Protein AF-A0A3R7EBK2-F1 (afdb_monomer)

Sequence (98 aa):
MADETHELDRRKETLERLEQLARERWGDEWAIRATHFADGTTQAYVFRSHGIVDDDRNRKTLEQERLYTDGGVVHYRRVHVQQENVVAVLEESESIDN

Secondary structure (DSSP, 8-state):
--SHHHHHHHHHHHHHHHHHHHHHHHTT--EEEEEE-TTS-EEEEEEEEEEEEEEETTEEEEEEEEEEEETTEEEEEEEEEETTEEEEEEEEEEE---

Solvent-accessible surface area (backbone atoms only — not comparable to full-atom values): 5721 Å² total; per-residue (Å²): 144,73,62,70,67,55,54,55,48,52,50,50,54,50,52,54,49,51,50,50,52,45,34,75,76,50,51,88,66,64,46,78,48,73,49,77,45,94,88,68,53,69,51,47,37,36,40,29,73,82,42,79,77,40,76,51,99,88,49,56,28,30,34,34,39,35,39,34,60,56,100,89,39,40,37,40,37,31,30,31,30,37,92,93,40,79,77,45,77,80,43,75,43,78,49,78,86,126

Nearest PDB structures (foldseek):
  2vh4-assembly2_B  TM=3.592E-01  e=1.176E+00  Caldanaerobacter subterraneus subsp. tengcongensis MB4
  5g23-assembly1_A  TM=3.749E-01  e=8.857E+00  Thermus thermophilus HB8

Radius of gyration: 15.39 Å; Cα contacts (8 Å, |Δi|>4): 169; chains: 1; bounding box: 42×25×44 Å

pLDDT: mean 78.86, std 11.21, range [38.22, 91.31]

Organism: NCBI:txid148449

Mean predicted aligned error: 8.24 Å

Structure (mmCIF, N/CA/C/O backbone):
data_AF-A0A3R7EBK2-F1
#
_entry.id   AF-A0A3R7EBK2-F1
#
loop_
_atom_site.group_PDB
_atom_site.id
_atom_site.type_symbol
_atom_site.label_atom_id
_atom_site.label_alt_id
_atom_site.label_comp_id
_atom_site.label_asym_id
_atom_site.label_entity_id
_atom_site.label_seq_id
_atom_site.pdbx_PDB_ins_code
_atom_site.Cartn_x
_atom_site.Cartn_y
_atom_site.Cartn_z
_atom_site.occupancy
_atom_site.B_iso_or_equiv
_atom_site.auth_seq_id
_atom_site.auth_comp_id
_atom_site.auth_asym_id
_atom_site.auth_atom_id
_atom_site.pdbx_PDB_model_num
ATOM 1 N N . MET A 1 1 ? -9.810 11.377 27.377 1.00 46.19 1 MET A N 1
ATOM 2 C CA . MET A 1 1 ? -9.603 9.924 27.182 1.00 46.19 1 MET A CA 1
ATOM 3 C C . MET A 1 1 ? -10.607 9.353 26.169 1.00 46.19 1 MET A C 1
ATOM 5 O O . MET A 1 1 ? -11.205 8.324 26.435 1.00 46.19 1 MET A O 1
ATOM 9 N N . ALA A 1 2 ? -10.832 10.025 25.030 1.00 50.41 2 ALA A N 1
ATOM 10 C CA . ALA A 1 2 ? -11.802 9.605 24.001 1.00 50.41 2 ALA A CA 1
ATOM 11 C C . ALA A 1 2 ? -11.205 9.587 22.576 1.00 50.41 2 ALA A C 1
ATOM 13 O O . ALA A 1 2 ? -11.919 9.304 21.616 1.00 50.41 2 ALA A O 1
ATOM 14 N N . ASP A 1 3 ? -9.911 9.893 22.452 1.00 54.47 3 ASP A N 1
ATOM 15 C CA . ASP A 1 3 ? -9.228 10.108 21.170 1.00 54.47 3 ASP A CA 1
ATOM 16 C C . ASP A 1 3 ? -8.549 8.819 20.671 1.00 54.47 3 ASP A C 1
ATOM 18 O O . ASP A 1 3 ? -8.730 8.413 19.527 1.00 54.47 3 ASP A O 1
ATOM 22 N N . GLU A 1 4 ? -7.911 8.071 21.580 1.00 56.09 4 GLU A N 1
ATOM 23 C CA . GLU A 1 4 ? -7.193 6.828 21.251 1.00 56.09 4 GLU A CA 1
ATOM 24 C C . GLU A 1 4 ? -8.109 5.719 20.705 1.00 56.09 4 GLU A C 1
ATOM 26 O O . GLU A 1 4 ? -7.714 4.958 19.823 1.00 56.09 4 GLU A O 1
ATOM 31 N N . THR A 1 5 ? -9.354 5.624 21.183 1.00 60.97 5 THR A N 1
ATOM 32 C CA . THR A 1 5 ? -10.282 4.564 20.753 1.00 60.97 5 THR A CA 1
ATOM 33 C C . THR A 1 5 ? -10.771 4.765 19.317 1.00 60.97 5 THR A C 1
ATOM 35 O O . THR A 1 5 ? -10.926 3.788 18.590 1.00 60.97 5 THR A O 1
ATOM 38 N N . HIS A 1 6 ? -10.976 6.014 18.883 1.00 62.00 6 HIS A N 1
ATOM 39 C CA . HIS A 1 6 ? -11.422 6.324 17.519 1.00 62.00 6 HIS A CA 1
ATOM 40 C C . HIS A 1 6 ? -10.301 6.145 16.490 1.00 62.00 6 HIS A C 1
ATOM 42 O O . HIS A 1 6 ? -10.552 5.723 15.362 1.00 62.00 6 HIS A O 1
ATOM 48 N N . GLU A 1 7 ? -9.056 6.433 16.869 1.00 63.12 7 GLU A N 1
ATOM 49 C CA . GLU A 1 7 ? -7.910 6.192 15.996 1.00 63.12 7 GLU A CA 1
ATOM 50 C C . GLU A 1 7 ? -7.648 4.705 15.767 1.00 63.12 7 GLU A C 1
ATOM 52 O O . GLU A 1 7 ? -7.349 4.298 14.645 1.00 63.12 7 GLU A O 1
ATOM 57 N N . LEU A 1 8 ? -7.756 3.884 16.813 1.00 65.00 8 LEU A N 1
ATOM 58 C CA . LEU A 1 8 ? -7.569 2.436 16.706 1.00 65.00 8 LEU A CA 1
ATOM 59 C C . LEU A 1 8 ? -8.625 1.783 15.805 1.00 65.00 8 LEU A C 1
ATOM 61 O O . LEU A 1 8 ? -8.295 0.871 15.046 1.00 65.00 8 LEU A O 1
ATOM 65 N N . ASP A 1 9 ? -9.862 2.270 15.868 1.00 69.25 9 ASP A N 1
ATOM 66 C CA . ASP A 1 9 ? -10.969 1.804 15.035 1.00 69.25 9 ASP A CA 1
ATOM 67 C C . ASP A 1 9 ? -10.747 2.154 13.555 1.00 69.25 9 ASP A C 1
ATOM 69 O O . ASP A 1 9 ? -10.707 1.262 12.706 1.00 69.25 9 ASP A O 1
ATOM 73 N N . ARG A 1 10 ? -10.407 3.419 13.254 1.00 69.25 10 ARG A N 1
ATOM 74 C CA . ARG A 1 10 ? -10.044 3.832 11.886 1.00 69.25 10 ARG A CA 1
ATOM 75 C C . ARG A 1 10 ? -8.855 3.060 11.326 1.00 69.25 10 ARG A C 1
ATOM 77 O O . ARG A 1 10 ? -8.809 2.798 10.127 1.00 69.25 10 ARG A O 1
ATOM 84 N N . ARG A 1 11 ? -7.872 2.710 12.162 1.00 70.50 11 ARG A N 1
ATOM 85 C CA . ARG A 1 11 ? -6.707 1.919 11.729 1.00 70.50 11 ARG A CA 1
ATOM 86 C C . ARG A 1 11 ? -7.103 0.517 11.307 1.00 70.50 11 ARG A C 1
ATOM 88 O O . ARG A 1 11 ? -6.591 0.048 10.296 1.00 70.50 11 ARG A O 1
ATOM 95 N N . LYS A 1 12 ? -7.978 -0.141 12.070 1.00 73.88 12 LYS A N 1
ATOM 96 C CA . LYS A 1 12 ? -8.487 -1.466 11.707 1.00 73.88 12 LYS A CA 1
ATOM 97 C C . LYS A 1 12 ? -9.276 -1.402 10.412 1.00 73.88 12 LYS A C 1
ATOM 99 O O . LYS A 1 12 ? -8.921 -2.117 9.486 1.00 73.88 12 LYS A O 1
ATOM 104 N N . GLU A 1 13 ? -10.202 -0.453 10.301 1.00 78.56 13 GLU A N 1
ATOM 105 C CA . GLU A 1 13 ? -10.975 -0.237 9.075 1.00 78.56 13 GLU A CA 1
ATOM 106 C C . GLU A 1 13 ? -10.061 0.015 7.864 1.00 78.56 13 GLU A C 1
ATOM 108 O O . GLU A 1 13 ? -10.236 -0.574 6.802 1.00 78.56 13 GLU A O 1
ATOM 113 N N . THR A 1 14 ? -9.014 0.824 8.042 1.00 77.81 14 THR A N 1
ATOM 114 C CA . THR A 1 14 ? -8.009 1.103 7.008 1.00 77.81 14 THR A CA 1
ATOM 115 C C . THR A 1 14 ? -7.252 -0.154 6.575 1.00 77.81 14 THR A C 1
ATOM 117 O O . THR A 1 14 ? -7.078 -0.396 5.381 1.00 77.81 14 THR A O 1
ATOM 120 N N . LEU A 1 15 ? -6.780 -0.950 7.536 1.00 80.94 15 LEU A N 1
ATOM 121 C CA . LEU A 1 15 ? -6.063 -2.199 7.278 1.00 80.94 15 LEU A CA 1
ATOM 122 C C . LEU A 1 15 ? -6.958 -3.224 6.580 1.00 80.94 15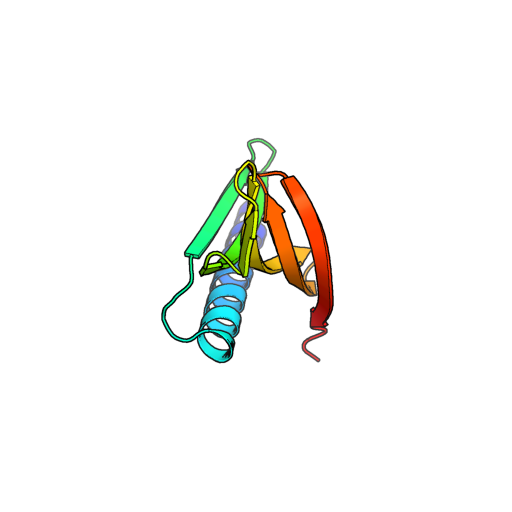 LEU A C 1
ATOM 124 O O . LEU A 1 15 ? -6.537 -3.801 5.582 1.00 80.94 15 LEU A O 1
ATOM 128 N N . GLU A 1 16 ? -8.182 -3.406 7.071 1.00 83.94 16 GLU A N 1
ATOM 129 C CA . GLU A 1 16 ? -9.176 -4.308 6.489 1.00 83.94 16 GLU A CA 1
ATOM 130 C C . GLU A 1 16 ? -9.522 -3.888 5.057 1.00 83.94 16 GLU A C 1
ATOM 132 O O . GLU A 1 16 ? -9.545 -4.726 4.158 1.00 83.94 16 GLU A O 1
ATOM 137 N N . ARG A 1 17 ? -9.682 -2.584 4.801 1.00 82.44 17 ARG A N 1
ATOM 138 C CA . ARG A 1 17 ? -9.947 -2.063 3.454 1.00 82.44 17 ARG A CA 1
ATOM 139 C C . ARG A 1 17 ? -8.768 -2.274 2.507 1.00 82.44 17 ARG A C 1
ATOM 141 O O . ARG A 1 17 ? -8.966 -2.684 1.366 1.00 82.44 17 ARG A O 1
ATOM 148 N N . LEU A 1 18 ? -7.538 -2.021 2.962 1.00 84.00 18 LEU A N 1
ATOM 149 C CA . LEU A 1 18 ? -6.332 -2.287 2.169 1.00 84.00 18 LEU A CA 1
ATOM 150 C C . LEU A 1 18 ? -6.170 -3.781 1.874 1.00 84.00 18 LEU A C 1
ATOM 152 O O . LEU A 1 18 ? -5.795 -4.128 0.759 1.00 84.00 18 LEU A O 1
ATOM 156 N N . GLU A 1 19 ? -6.466 -4.650 2.841 1.00 85.56 19 GLU A N 1
ATOM 157 C CA . GLU A 1 19 ? -6.456 -6.103 2.668 1.00 85.56 19 GLU A CA 1
ATOM 158 C C . GLU A 1 19 ? -7.506 -6.554 1.646 1.00 85.56 19 GLU A C 1
ATOM 160 O O . GLU A 1 19 ? -7.180 -7.329 0.748 1.00 85.56 19 GLU A O 1
ATOM 165 N N . GLN A 1 20 ? -8.736 -6.037 1.722 1.00 87.19 20 GLN A N 1
ATOM 166 C CA . GLN A 1 20 ? -9.782 -6.342 0.745 1.00 87.19 20 GLN A CA 1
ATOM 167 C C . GLN A 1 20 ? -9.382 -5.900 -0.663 1.00 87.19 20 GLN A C 1
ATOM 169 O O . GLN A 1 20 ? -9.385 -6.722 -1.575 1.00 87.19 20 GLN A O 1
ATOM 174 N N . LEU A 1 21 ? -8.937 -4.653 -0.834 1.00 85.69 21 LEU A N 1
ATOM 175 C CA . LEU A 1 21 ? -8.519 -4.133 -2.139 1.00 85.69 21 LEU A CA 1
ATOM 176 C C . LEU A 1 21 ? -7.298 -4.868 -2.699 1.00 85.69 21 LEU A C 1
ATOM 178 O O . LEU A 1 21 ? -7.247 -5.164 -3.894 1.00 85.69 21 LEU A O 1
ATOM 182 N N . ALA A 1 22 ? -6.320 -5.182 -1.845 1.00 85.50 22 ALA A N 1
ATOM 183 C CA . ALA A 1 22 ? -5.177 -6.001 -2.224 1.00 85.50 22 ALA A CA 1
ATOM 184 C C . ALA A 1 22 ? -5.634 -7.387 -2.669 1.00 85.50 22 ALA A C 1
ATOM 1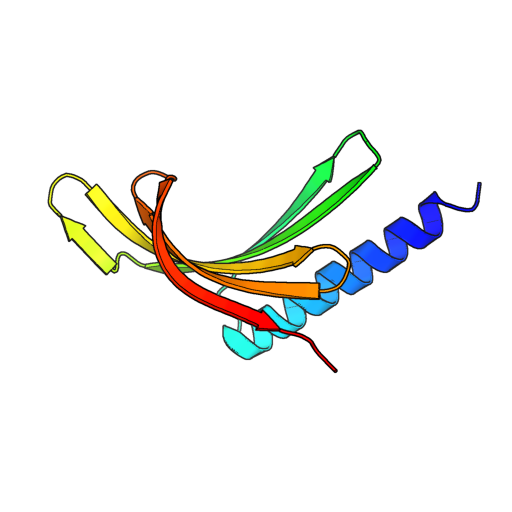86 O O . ALA A 1 22 ? -5.170 -7.882 -3.690 1.00 85.50 22 ALA A O 1
ATOM 187 N N . ARG A 1 23 ? -6.579 -7.995 -1.952 1.00 86.00 23 ARG A N 1
ATOM 188 C CA . ARG A 1 23 ? -7.097 -9.315 -2.291 1.00 86.00 23 ARG A CA 1
ATOM 189 C C . ARG A 1 23 ? -7.897 -9.325 -3.584 1.00 86.00 23 ARG A C 1
ATOM 191 O O . ARG A 1 23 ? -7.725 -10.227 -4.397 1.00 86.00 23 ARG A O 1
ATOM 198 N N . GLU A 1 24 ? -8.732 -8.320 -3.801 1.0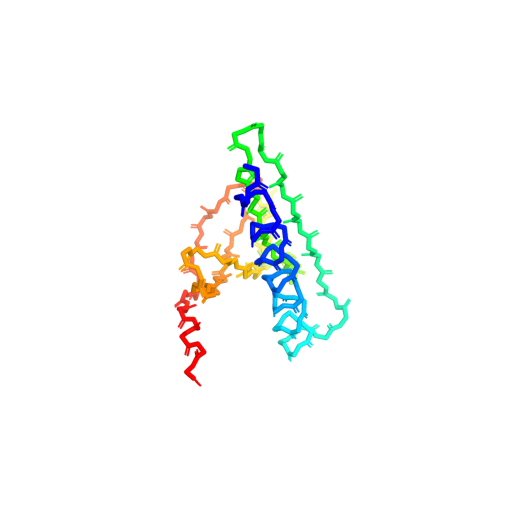0 86.56 24 GLU A N 1
ATOM 199 C CA . GLU A 1 24 ? -9.512 -8.179 -5.029 1.00 86.56 24 GLU A CA 1
ATOM 200 C C . GLU A 1 24 ? -8.621 -7.913 -6.247 1.00 86.56 24 GLU A C 1
ATOM 202 O O . GLU A 1 24 ? -8.856 -8.485 -7.311 1.00 86.56 24 GLU A O 1
ATOM 207 N N . ARG A 1 25 ? -7.564 -7.099 -6.103 1.00 82.19 25 ARG A N 1
ATOM 208 C CA . ARG A 1 25 ? -6.617 -6.834 -7.200 1.00 82.19 25 ARG A CA 1
ATOM 209 C C . ARG A 1 25 ? -5.610 -7.953 -7.437 1.00 82.19 25 ARG A C 1
ATOM 211 O O . ARG A 1 25 ? -5.262 -8.226 -8.584 1.00 82.19 25 ARG A O 1
ATOM 218 N N . TRP A 1 26 ? -5.062 -8.520 -6.369 1.00 84.56 26 TRP A N 1
ATOM 219 C CA . TRP A 1 26 ? -3.836 -9.321 -6.404 1.00 84.56 26 TRP A CA 1
ATOM 220 C C . TRP A 1 26 ? -4.016 -10.756 -5.895 1.00 84.56 26 TRP A C 1
ATOM 222 O O . TRP A 1 26 ? -3.066 -11.537 -5.947 1.00 84.56 26 TRP A O 1
ATOM 232 N N . GLY A 1 27 ? -5.206 -11.130 -5.421 1.00 85.25 27 GLY A N 1
ATOM 233 C CA . GLY A 1 27 ? -5.472 -12.450 -4.852 1.00 85.25 27 GLY A CA 1
ATOM 234 C C . GLY A 1 27 ? -4.801 -12.623 -3.491 1.00 85.25 27 GLY A C 1
ATOM 235 O O . GLY A 1 27 ? -4.964 -11.797 -2.601 1.00 85.25 27 GLY A O 1
ATOM 236 N N . ASP A 1 28 ? -4.036 -13.693 -3.307 1.00 83.50 28 ASP A N 1
ATOM 237 C CA . ASP A 1 28 ? -3.359 -13.983 -2.034 1.00 83.50 28 ASP A CA 1
ATOM 238 C C . ASP A 1 28 ? -1.848 -13.647 -2.072 1.00 83.50 28 ASP A C 1
ATOM 240 O O . ASP A 1 28 ? -1.126 -13.884 -1.106 1.00 83.50 28 ASP A O 1
ATOM 244 N N . GLU A 1 29 ? -1.350 -13.074 -3.177 1.00 83.94 29 GLU A N 1
ATOM 245 C CA . GLU A 1 29 ? 0.070 -12.747 -3.376 1.00 83.94 29 GLU A CA 1
ATOM 246 C C . GLU A 1 29 ? 0.352 -11.255 -3.177 1.00 83.94 29 GLU A C 1
ATOM 248 O O . GLU A 1 29 ? 0.580 -10.505 -4.131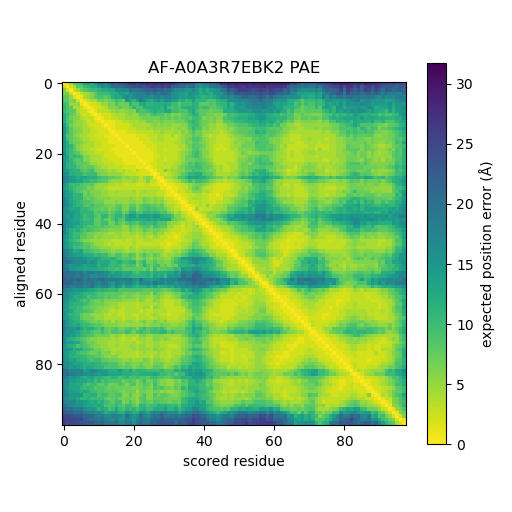 1.00 83.94 29 GLU A O 1
ATOM 253 N N . TRP A 1 30 ? 0.355 -10.820 -1.921 1.00 88.88 30 TRP A N 1
ATOM 254 C CA . TRP A 1 30 ? 0.705 -9.459 -1.517 1.00 88.88 30 TRP A CA 1
ATOM 255 C C . TRP A 1 30 ? 1.231 -9.428 -0.080 1.00 88.88 30 TRP A C 1
ATOM 257 O O . TRP A 1 30 ? 1.107 -10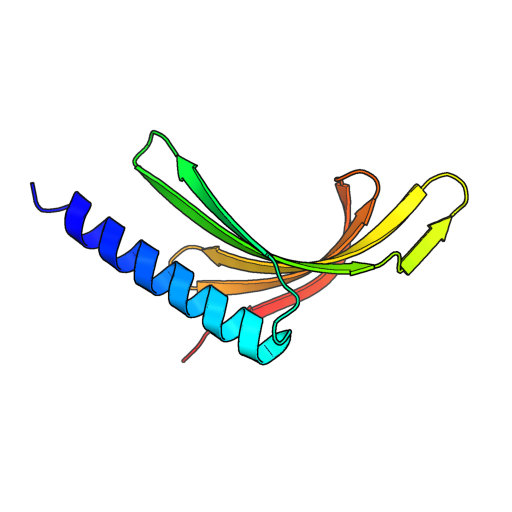.391 0.673 1.00 88.88 30 TRP A O 1
ATOM 267 N N . ALA A 1 31 ? 1.851 -8.313 0.301 1.00 86.81 31 ALA A N 1
ATOM 268 C CA . ALA A 1 31 ? 2.330 -8.074 1.655 1.00 86.81 31 ALA A CA 1
ATOM 269 C C . ALA A 1 31 ? 1.758 -6.763 2.194 1.00 86.81 31 ALA A C 1
ATOM 271 O O . ALA A 1 31 ? 1.752 -5.752 1.496 1.00 86.81 31 ALA A O 1
ATOM 272 N N . ILE A 1 32 ? 1.314 -6.760 3.450 1.00 84.62 32 ILE A N 1
ATOM 273 C CA . ILE A 1 32 ? 0.921 -5.545 4.168 1.00 84.62 32 ILE A CA 1
ATOM 274 C C . ILE A 1 32 ? 2.008 -5.132 5.147 1.00 84.62 32 ILE A C 1
ATOM 276 O O . ILE A 1 32 ? 2.587 -5.957 5.855 1.00 84.62 32 ILE A O 1
ATOM 280 N N . ARG A 1 33 ? 2.274 -3.832 5.211 1.00 84.25 33 ARG A N 1
ATOM 281 C CA . ARG A 1 33 ? 3.126 -3.231 6.224 1.00 84.25 33 ARG A CA 1
ATOM 282 C C . ARG A 1 33 ? 2.368 -2.112 6.912 1.00 84.25 33 ARG A C 1
ATOM 284 O O . ARG A 1 33 ? 2.056 -1.094 6.304 1.00 84.25 33 ARG A O 1
ATOM 291 N N . ALA A 1 34 ? 2.122 -2.297 8.201 1.00 80.25 34 ALA A N 1
ATOM 292 C CA . ALA A 1 34 ? 1.634 -1.252 9.082 1.00 80.25 34 ALA A CA 1
ATOM 293 C C . ALA A 1 34 ? 2.786 -0.773 9.967 1.00 80.25 34 ALA A C 1
ATOM 295 O O . ALA A 1 34 ? 3.379 -1.555 10.710 1.00 80.25 34 ALA A O 1
ATOM 296 N N . THR A 1 35 ? 3.118 0.510 9.867 1.00 79.12 35 THR A N 1
ATOM 297 C CA . THR A 1 35 ? 4.101 1.168 10.726 1.00 79.12 35 THR A CA 1
ATOM 298 C C . THR A 1 35 ? 3.356 2.026 11.736 1.00 79.12 35 THR A C 1
ATOM 300 O O . THR A 1 35 ? 2.632 2.950 11.365 1.00 79.12 35 THR A O 1
ATOM 303 N N . HIS A 1 36 ? 3.545 1.714 13.016 1.00 75.31 36 HIS A N 1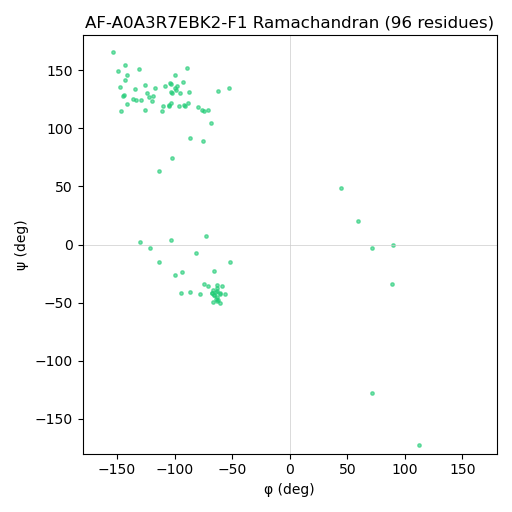
ATOM 304 C CA . HIS A 1 36 ? 3.064 2.532 14.119 1.00 75.31 36 HIS A CA 1
ATOM 305 C C . HIS A 1 36 ? 4.159 3.524 14.525 1.00 75.31 36 HIS A C 1
ATOM 307 O O . HIS A 1 36 ? 5.264 3.112 14.881 1.00 75.31 36 HIS A O 1
ATOM 313 N N . PHE A 1 37 ? 3.869 4.820 14.431 1.00 74.88 37 PHE A N 1
ATOM 314 C CA . PHE A 1 37 ? 4.770 5.889 14.849 1.00 74.88 37 PHE A CA 1
ATOM 315 C C . PHE A 1 37 ? 4.544 6.245 16.322 1.00 74.88 37 PHE A C 1
ATOM 317 O O . PHE A 1 37 ? 3.442 6.104 16.849 1.00 74.88 37 PHE A O 1
ATOM 324 N N . ALA A 1 38 ? 5.595 6.741 16.981 1.00 74.56 38 ALA A N 1
ATOM 325 C CA . ALA A 1 38 ? 5.548 7.149 18.388 1.00 74.56 38 ALA A CA 1
ATOM 326 C C . ALA A 1 38 ? 4.624 8.357 18.642 1.00 74.56 38 ALA A C 1
ATOM 328 O O . ALA A 1 38 ? 4.112 8.502 19.746 1.00 74.56 38 ALA A O 1
ATOM 329 N N . ASP A 1 39 ? 4.361 9.173 17.615 1.00 70.12 39 ASP A N 1
ATOM 330 C CA . ASP A 1 39 ? 3.383 10.273 17.620 1.00 70.12 39 ASP A CA 1
ATOM 331 C C . ASP A 1 39 ? 1.918 9.798 17.585 1.00 70.12 39 ASP A C 1
ATOM 333 O O . ASP A 1 39 ? 1.002 10.595 17.411 1.00 70.12 39 ASP A O 1
ATOM 337 N N . GLY A 1 40 ? 1.674 8.492 17.704 1.00 66.56 40 GLY A N 1
ATOM 338 C CA . GLY A 1 40 ? 0.345 7.898 17.624 1.00 66.56 40 GLY A CA 1
ATOM 339 C C . GLY A 1 40 ? -0.037 7.531 16.195 1.00 66.56 40 GLY A C 1
ATOM 340 O O . GLY A 1 40 ? -0.640 6.483 16.000 1.00 66.56 40 GLY A O 1
ATOM 341 N N . THR A 1 41 ? 0.386 8.281 15.177 1.00 69.56 41 THR A N 1
ATOM 342 C CA . THR A 1 41 ? 0.044 8.008 13.771 1.00 69.56 41 THR A CA 1
ATOM 343 C C . THR A 1 41 ? 0.370 6.572 13.354 1.00 69.56 41 THR A C 1
ATOM 345 O O . THR A 1 41 ? 1.446 6.045 13.625 1.00 69.56 41 THR A O 1
ATOM 348 N N . THR A 1 42 ? -0.552 5.914 12.653 1.00 71.44 42 THR A N 1
ATOM 349 C CA . THR A 1 42 ? -0.297 4.602 12.042 1.00 71.44 42 THR A CA 1
ATOM 350 C C . THR A 1 42 ? -0.474 4.706 10.547 1.00 71.44 42 THR A C 1
ATOM 352 O O . THR A 1 42 ? -1.533 5.104 10.075 1.00 71.44 42 THR A O 1
ATOM 355 N N . GLN A 1 43 ? 0.569 4.336 9.813 1.00 74.25 43 GLN A N 1
ATOM 356 C CA . GLN A 1 43 ? 0.542 4.293 8.362 1.00 74.25 43 GLN A CA 1
ATOM 357 C C . GLN A 1 43 ? 0.576 2.836 7.923 1.00 74.25 43 GLN A C 1
ATOM 359 O O . GLN A 1 43 ? 1.533 2.119 8.219 1.00 74.25 43 GLN A O 1
ATOM 364 N N . ALA A 1 44 ? -0.467 2.403 7.223 1.00 80.38 44 ALA A N 1
ATOM 365 C CA . ALA A 1 44 ? -0.524 1.095 6.597 1.00 80.38 44 ALA A CA 1
ATOM 366 C C . ALA A 1 44 ? -0.418 1.243 5.080 1.00 80.38 44 ALA A C 1
ATOM 368 O O . ALA A 1 44 ? -1.029 2.126 4.478 1.00 80.38 44 ALA A O 1
ATOM 369 N N . TYR A 1 45 ? 0.377 0.376 4.469 1.00 85.31 45 TYR A N 1
ATOM 370 C CA . TYR A 1 45 ? 0.421 0.218 3.028 1.00 85.31 45 TYR A CA 1
ATOM 371 C C . TYR A 1 45 ? 0.611 -1.251 2.678 1.00 85.31 45 TYR A C 1
ATOM 373 O O . TYR A 1 45 ? 1.354 -1.981 3.332 1.00 85.31 45 TYR A O 1
ATOM 381 N N . VAL A 1 46 ? -0.059 -1.682 1.625 1.00 89.00 46 VAL A N 1
ATOM 382 C CA . VAL A 1 46 ? 0.141 -2.981 0.994 1.00 89.00 46 VAL A CA 1
ATOM 383 C C . VAL A 1 46 ? 1.014 -2.806 -0.228 1.00 89.00 46 VAL A C 1
ATOM 385 O O . VAL A 1 46 ? 0.968 -1.787 -0.915 1.00 89.00 46 VAL A O 1
ATOM 388 N N . PHE A 1 47 ? 1.833 -3.803 -0.502 1.00 88.12 47 PHE A N 1
ATOM 389 C CA . PHE A 1 47 ? 2.620 -3.854 -1.710 1.00 88.12 47 PHE A CA 1
ATOM 390 C C . PHE A 1 47 ? 2.691 -5.272 -2.250 1.00 88.12 47 PHE A C 1
ATOM 392 O O . PHE A 1 47 ? 2.769 -6.250 -1.507 1.00 88.12 47 PHE A O 1
ATOM 399 N N . ARG A 1 48 ? 2.730 -5.362 -3.569 1.00 88.31 48 ARG A N 1
ATOM 400 C CA . ARG A 1 48 ? 2.980 -6.583 -4.311 1.00 88.31 48 ARG A CA 1
ATOM 401 C C . ARG A 1 48 ? 4.164 -6.360 -5.224 1.00 88.31 48 ARG A C 1
ATOM 403 O O . ARG A 1 48 ? 4.203 -5.386 -5.966 1.00 88.31 48 ARG A O 1
ATOM 410 N N . SER A 1 49 ? 5.117 -7.277 -5.188 1.00 85.31 49 SER A N 1
ATOM 411 C CA . SER A 1 49 ? 6.231 -7.284 -6.131 1.00 85.31 49 SER A CA 1
ATOM 412 C C . SER A 1 49 ? 5.895 -8.250 -7.262 1.00 85.31 49 SER A C 1
ATOM 414 O O . SER A 1 49 ? 5.719 -9.437 -7.011 1.00 85.31 49 SER A O 1
ATOM 416 N N . HIS A 1 50 ? 5.818 -7.757 -8.496 1.00 80.44 50 HIS A N 1
ATOM 417 C CA . HIS A 1 50 ? 5.485 -8.565 -9.675 1.00 80.44 50 HIS A CA 1
ATOM 418 C C . HIS A 1 50 ? 6.701 -9.344 -10.224 1.00 80.44 50 HIS A C 1
ATOM 420 O O . HIS A 1 50 ? 6.569 -10.178 -11.118 1.00 80.44 50 HIS A O 1
ATOM 426 N N . GLY A 1 51 ? 7.894 -9.085 -9.673 1.00 79.62 51 GLY A N 1
ATOM 427 C CA . GLY A 1 51 ? 9.158 -9.719 -10.050 1.00 79.62 51 GLY A CA 1
ATOM 428 C C . GLY A 1 51 ? 10.137 -8.754 -10.722 1.00 79.62 51 GLY A C 1
ATOM 429 O O . GLY A 1 51 ? 9.923 -7.540 -10.743 1.00 79.62 51 GLY A O 1
ATOM 430 N N . ILE A 1 52 ? 11.245 -9.298 -11.235 1.00 82.00 52 ILE A N 1
ATOM 431 C CA . ILE A 1 52 ? 12.245 -8.538 -12.000 1.00 82.00 52 ILE A CA 1
ATOM 432 C C . ILE A 1 52 ? 11.673 -8.291 -13.395 1.00 82.00 52 ILE A C 1
ATOM 434 O O . ILE A 1 52 ? 11.442 -9.240 -14.140 1.00 82.00 52 ILE A O 1
ATOM 438 N N . VAL A 1 53 ? 11.440 -7.026 -13.729 1.00 85.44 53 VAL A N 1
ATOM 439 C CA . VAL A 1 53 ? 10.963 -6.600 -15.055 1.00 85.44 53 VAL A CA 1
ATOM 440 C C . VAL A 1 53 ? 12.102 -6.215 -15.984 1.00 85.44 53 VAL A C 1
ATOM 442 O O . VAL A 1 53 ? 11.949 -6.292 -17.198 1.00 85.44 53 VAL A O 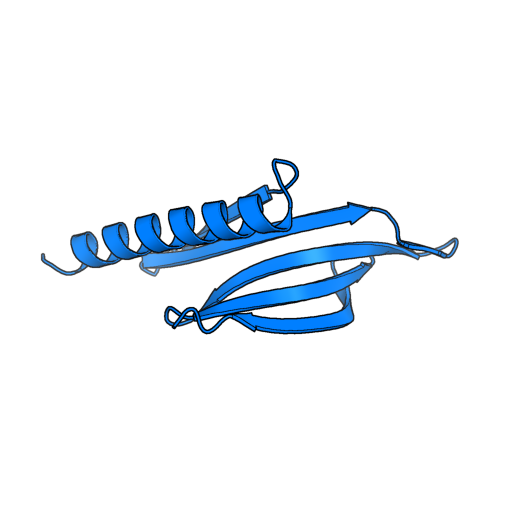1
ATOM 445 N N . ASP A 1 54 ? 13.247 -5.839 -15.418 1.00 82.19 54 ASP A N 1
ATOM 446 C CA . ASP A 1 54 ? 14.456 -5.549 -16.174 1.00 82.19 54 ASP A CA 1
ATOM 447 C C . ASP A 1 54 ? 15.686 -6.001 -15.377 1.00 82.19 54 ASP A C 1
ATOM 449 O O . ASP A 1 54 ? 15.834 -5.690 -14.192 1.00 82.19 54 ASP A O 1
ATOM 453 N N . ASP A 1 55 ? 16.533 -6.795 -16.027 1.00 79.88 55 ASP A N 1
ATOM 454 C CA . ASP A 1 55 ? 17.810 -7.281 -15.502 1.00 79.88 55 ASP A CA 1
ATOM 455 C C . ASP A 1 55 ? 18.938 -6.664 -16.333 1.00 79.88 55 ASP A C 1
ATOM 457 O O . ASP A 1 55 ? 19.669 -7.355 -17.046 1.00 79.88 55 ASP A O 1
ATOM 461 N N . ASP A 1 56 ? 19.072 -5.337 -16.289 1.00 78.69 56 ASP A N 1
ATOM 462 C CA . ASP A 1 56 ? 20.311 -4.721 -16.739 1.00 78.69 56 ASP A CA 1
ATOM 463 C C . ASP A 1 56 ? 21.440 -5.216 -15.827 1.00 78.69 56 ASP A C 1
ATOM 465 O O . ASP A 1 56 ? 21.310 -5.227 -14.601 1.00 78.69 56 ASP A O 1
ATOM 469 N N . ARG A 1 57 ? 22.557 -5.663 -16.413 1.00 70.88 57 ARG A N 1
ATOM 470 C CA . ARG A 1 57 ? 23.620 -6.445 -15.740 1.00 70.88 57 ARG A CA 1
ATOM 471 C C . ARG A 1 57 ? 24.162 -5.828 -14.443 1.00 70.88 57 ARG A C 1
ATOM 473 O O . ARG A 1 57 ? 24.864 -6.512 -13.702 1.00 70.88 57 ARG A O 1
ATOM 480 N N . ASN A 1 58 ? 23.893 -4.549 -14.193 1.00 72.31 58 ASN A N 1
ATOM 481 C CA . ASN A 1 58 ? 24.313 -3.823 -13.002 1.00 72.31 58 ASN A CA 1
ATOM 482 C C . ASN A 1 58 ? 23.151 -3.392 -12.082 1.00 72.31 58 ASN A C 1
ATOM 484 O O . ASN A 1 58 ? 23.390 -3.007 -10.936 1.00 72.31 58 ASN A O 1
ATOM 488 N N . ARG A 1 59 ? 21.896 -3.422 -12.552 1.00 77.38 59 ARG A N 1
ATOM 489 C CA . ARG A 1 59 ? 20.720 -2.976 -11.795 1.00 77.38 59 ARG A CA 1
ATOM 490 C C . ARG A 1 59 ? 19.487 -3.805 -12.137 1.00 77.38 59 ARG A C 1
ATOM 492 O O . ARG A 1 59 ? 18.944 -3.724 -13.229 1.00 77.38 59 ARG A O 1
ATOM 499 N N . LYS A 1 60 ? 18.996 -4.535 -11.138 1.00 84.12 60 LYS A N 1
ATOM 500 C CA . LYS A 1 60 ? 17.709 -5.225 -11.217 1.00 84.12 60 LYS A CA 1
ATOM 501 C C . LYS A 1 60 ? 16.586 -4.230 -10.961 1.00 84.12 60 LYS A C 1
ATOM 503 O O . LYS A 1 60 ? 16.509 -3.665 -9.868 1.00 84.12 60 LYS A O 1
ATOM 508 N N . THR A 1 61 ? 15.721 -4.050 -11.947 1.00 89.00 61 THR A N 1
ATOM 509 C CA . THR A 1 61 ? 14.464 -3.320 -11.808 1.00 89.00 61 THR A CA 1
ATOM 510 C C . THR A 1 61 ? 13.370 -4.300 -11.428 1.00 89.00 61 THR A C 1
ATOM 512 O O . THR A 1 61 ? 13.068 -5.244 -12.157 1.00 89.00 61 THR A O 1
ATOM 515 N N . LEU A 1 62 ? 12.776 -4.067 -10.268 1.00 88.19 62 LEU A N 1
ATOM 516 C CA . LEU A 1 62 ? 11.621 -4.788 -9.767 1.00 88.19 62 LEU A CA 1
ATOM 517 C C . LEU A 1 62 ? 10.381 -3.952 -10.023 1.00 88.19 62 LEU A C 1
ATOM 519 O O . LEU A 1 62 ? 10.364 -2.760 -9.728 1.00 88.19 62 LEU A O 1
ATOM 523 N N . GLU A 1 63 ? 9.329 -4.575 -10.522 1.00 90.44 63 GLU A N 1
A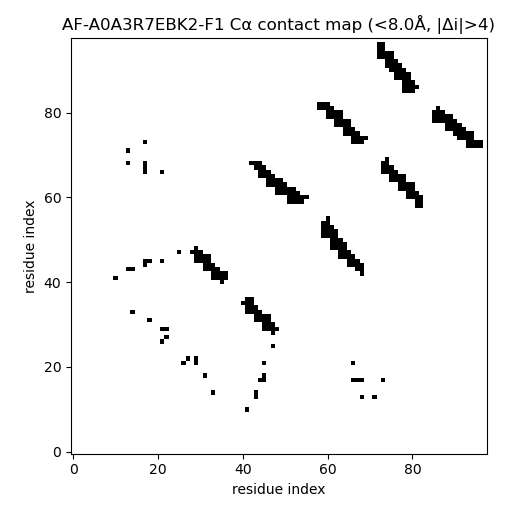TOM 524 C CA . GLU A 1 63 ? 8.033 -3.922 -10.542 1.00 90.44 63 GLU A CA 1
ATOM 525 C C . GLU A 1 63 ? 7.302 -4.181 -9.235 1.00 90.44 63 GLU A C 1
ATOM 527 O O . GLU A 1 63 ? 7.221 -5.315 -8.756 1.00 90.44 63 GLU A O 1
ATOM 532 N N . GLN A 1 64 ? 6.794 -3.105 -8.650 1.00 89.38 64 GLN A N 1
ATOM 533 C CA . GLN A 1 64 ? 6.083 -3.129 -7.394 1.00 89.38 64 GLN A CA 1
ATOM 534 C C . GLN A 1 64 ? 4.807 -2.307 -7.507 1.00 89.38 64 GLN A C 1
ATOM 536 O O . GLN A 1 64 ? 4.827 -1.117 -7.816 1.00 89.38 64 GLN A O 1
ATOM 541 N N . GLU A 1 65 ? 3.692 -2.940 -7.201 1.00 89.62 65 GLU A N 1
ATOM 542 C CA . GLU A 1 65 ? 2.414 -2.287 -6.996 1.00 89.62 65 GLU A CA 1
ATOM 543 C C . GLU A 1 65 ? 2.254 -1.989 -5.502 1.00 89.62 65 GLU A C 1
ATOM 545 O O . GLU A 1 65 ? 2.655 -2.787 -4.656 1.00 89.62 65 GLU A O 1
ATOM 550 N N . ARG A 1 66 ? 1.722 -0.822 -5.152 1.00 89.50 66 ARG A N 1
ATOM 551 C CA . ARG A 1 66 ? 1.539 -0.359 -3.775 1.00 89.50 66 ARG A CA 1
ATOM 552 C C . ARG A 1 66 ? 0.139 0.226 -3.635 1.00 89.50 66 ARG A C 1
ATOM 554 O O . ARG A 1 66 ? -0.260 1.021 -4.480 1.00 89.50 66 ARG A O 1
ATOM 561 N N . LEU A 1 67 ? -0.581 -0.130 -2.574 1.00 88.00 67 LEU A N 1
ATOM 562 C CA . LEU A 1 67 ? -1.766 0.606 -2.134 1.00 88.00 67 LEU A CA 1
ATOM 563 C C . LEU A 1 67 ? -1.504 1.172 -0.745 1.00 88.00 67 LEU A C 1
ATOM 565 O O . LEU A 1 67 ? -0.993 0.475 0.129 1.00 88.00 67 LEU A O 1
ATOM 569 N N . TYR A 1 68 ? -1.843 2.429 -0.533 1.00 84.94 68 TYR A N 1
ATOM 570 C CA . TYR A 1 68 ? -1.710 3.081 0.762 1.00 84.94 68 TYR A CA 1
ATOM 571 C C . TYR A 1 68 ? -2.880 4.019 0.986 1.00 84.94 68 TYR A C 1
ATOM 573 O O . TYR A 1 68 ? -3.479 4.516 0.037 1.00 84.94 68 TYR A O 1
ATOM 581 N N . THR A 1 69 ? -3.199 4.266 2.246 1.00 77.31 69 THR A N 1
ATOM 582 C CA . THR A 1 69 ? -4.216 5.249 2.616 1.00 77.31 69 THR A CA 1
ATOM 583 C C . THR A 1 69 ? -3.576 6.538 3.087 1.00 77.31 69 THR A C 1
ATOM 585 O O . THR A 1 69 ? -2.728 6.508 3.981 1.00 77.31 69 THR A O 1
ATOM 588 N N . ASP A 1 70 ? -4.034 7.658 2.543 1.00 76.19 70 ASP A N 1
ATOM 589 C CA . ASP A 1 70 ? -3.686 9.000 2.997 1.00 76.19 70 ASP A CA 1
ATOM 590 C C . ASP A 1 70 ? -4.976 9.797 3.211 1.00 76.19 70 ASP A C 1
ATOM 592 O O . ASP A 1 70 ? -5.845 9.833 2.344 1.00 76.19 70 ASP A O 1
ATOM 596 N N . GLY A 1 71 ? -5.179 10.343 4.412 1.00 68.50 71 GLY A N 1
ATOM 597 C CA . GLY A 1 71 ? -6.377 11.141 4.712 1.00 68.50 71 GLY A CA 1
ATOM 598 C C . GLY A 1 71 ? -7.730 10.423 4.542 1.00 68.50 71 GLY A C 1
ATOM 599 O O . GLY A 1 71 ? -8.749 11.093 4.413 1.00 68.50 71 GLY A O 1
ATOM 600 N N . GLY A 1 72 ? -7.761 9.083 4.542 1.00 70.94 72 GLY A N 1
ATOM 601 C CA . GLY A 1 72 ? -8.969 8.282 4.285 1.00 70.94 72 GLY A CA 1
ATOM 602 C C . GLY A 1 72 ? -9.212 7.941 2.809 1.00 70.94 72 GLY A C 1
ATOM 603 O O . GLY A 1 72 ? -10.170 7.236 2.503 1.00 70.94 72 GLY A O 1
ATOM 604 N N . VAL A 1 73 ? -8.337 8.388 1.907 1.00 77.44 73 VAL A N 1
ATOM 605 C CA . VAL A 1 73 ? -8.357 8.046 0.481 1.00 77.44 73 VAL A CA 1
ATOM 606 C C . VAL A 1 73 ? -7.364 6.922 0.219 1.00 77.44 73 VAL A C 1
ATOM 608 O O . VAL A 1 73 ? -6.246 6.943 0.735 1.00 77.44 73 VAL A O 1
ATOM 611 N N . VAL A 1 74 ? -7.760 5.930 -0.583 1.00 82.88 74 VAL A N 1
ATOM 612 C CA . VAL A 1 74 ? -6.854 4.863 -1.014 1.00 82.88 74 VAL A CA 1
ATOM 613 C C . VAL A 1 74 ? -6.148 5.297 -2.292 1.00 82.88 74 VAL A C 1
ATOM 615 O O . VAL A 1 74 ? -6.767 5.549 -3.323 1.00 82.88 74 VAL A O 1
ATOM 618 N N . HIS A 1 75 ? -4.828 5.326 -2.246 1.00 86.31 75 HIS A N 1
ATOM 619 C CA . HIS A 1 75 ? -3.977 5.561 -3.397 1.00 86.31 75 HIS A CA 1
ATOM 620 C C . HIS A 1 75 ? -3.379 4.245 -3.860 1.00 86.31 75 HIS A C 1
ATOM 622 O O . HIS A 1 75 ? -2.805 3.494 -3.073 1.00 86.31 75 HIS A O 1
ATOM 628 N N . TYR A 1 76 ? -3.481 3.991 -5.154 1.00 87.56 76 TYR A N 1
ATOM 629 C CA . TYR A 1 76 ? -2.789 2.925 -5.848 1.00 87.56 76 TYR A CA 1
ATOM 630 C C . TYR A 1 76 ? -1.623 3.502 -6.647 1.00 87.56 76 TYR A C 1
ATOM 632 O O . TYR A 1 76 ? -1.752 4.523 -7.325 1.00 87.56 76 TYR A O 1
ATOM 640 N N . ARG A 1 77 ? -0.489 2.806 -6.620 1.00 90.44 77 ARG A N 1
ATOM 641 C CA . ARG A 1 77 ? 0.686 3.168 -7.399 1.00 90.44 77 ARG A CA 1
ATOM 642 C C . ARG A 1 77 ? 1.426 1.937 -7.895 1.00 90.44 77 ARG A C 1
ATOM 644 O O . ARG A 1 77 ? 1.822 1.093 -7.098 1.00 90.44 77 ARG A O 1
ATOM 651 N N . ARG A 1 78 ? 1.707 1.876 -9.190 1.00 90.50 78 ARG A N 1
ATOM 652 C CA . ARG A 1 78 ? 2.626 0.919 -9.806 1.00 90.50 78 ARG A CA 1
ATOM 653 C C . ARG A 1 78 ? 3.937 1.611 -10.112 1.00 90.50 78 ARG A C 1
ATOM 655 O O . ARG A 1 78 ? 3.975 2.601 -10.840 1.00 90.50 78 ARG A O 1
ATOM 662 N N . VAL A 1 79 ? 5.017 1.093 -9.550 1.00 91.00 79 VAL A N 1
ATOM 663 C CA . VAL A 1 79 ? 6.352 1.673 -9.654 1.00 91.00 79 VAL A CA 1
ATOM 664 C C . VAL A 1 79 ? 7.380 0.627 -10.046 1.00 91.00 79 VAL A C 1
ATOM 666 O O . VAL A 1 79 ? 7.276 -0.547 -9.704 1.00 91.00 79 VAL A O 1
ATOM 669 N N . HIS A 1 80 ? 8.421 1.075 -10.729 1.00 91.31 80 HIS A N 1
ATOM 670 C CA . HIS A 1 80 ? 9.656 0.331 -10.909 1.00 91.31 80 HIS A CA 1
ATOM 671 C C . HIS A 1 80 ? 10.655 0.764 -9.850 1.00 91.31 80 HIS A C 1
ATOM 673 O O . HIS A 1 80 ? 10.881 1.957 -9.643 1.00 91.31 80 HIS A O 1
ATOM 679 N N . VAL A 1 81 ? 11.253 -0.209 -9.177 1.00 87.94 81 VAL A N 1
ATOM 680 C CA . VAL A 1 81 ? 12.179 -0.021 -8.066 1.00 87.94 81 VAL A CA 1
ATOM 681 C C . VAL A 1 81 ? 13.507 -0.685 -8.407 1.00 87.94 81 VAL A C 1
ATOM 683 O O . VAL A 1 81 ? 13.546 -1.869 -8.722 1.00 87.94 81 VAL A O 1
ATOM 686 N N . GLN A 1 82 ? 14.607 0.056 -8.308 1.00 89.88 82 GLN A N 1
ATOM 687 C CA . GLN A 1 82 ? 15.972 -0.470 -8.396 1.00 89.88 82 GLN A CA 1
ATOM 688 C C . GLN A 1 82 ? 16.697 -0.194 -7.084 1.00 89.88 82 GLN A C 1
ATOM 690 O O . GLN A 1 82 ? 16.735 0.956 -6.659 1.00 89.88 82 GLN A O 1
ATOM 695 N N . GLN A 1 83 ? 17.296 -1.217 -6.458 1.00 80.44 83 GLN A N 1
ATOM 696 C CA . GLN A 1 83 ? 18.069 -1.057 -5.210 1.00 80.44 83 GLN A CA 1
ATOM 697 C C . GLN A 1 83 ? 17.343 -0.153 -4.188 1.00 80.44 83 GLN A C 1
ATOM 699 O O . GLN A 1 83 ? 17.894 0.837 -3.716 1.00 80.44 83 GLN A O 1
ATOM 704 N N . GLU A 1 84 ? 16.056 -0.432 -3.948 1.00 78.00 84 GLU A N 1
ATOM 705 C CA . GLU A 1 84 ? 15.173 0.313 -3.026 1.00 78.00 84 GLU A CA 1
ATOM 706 C C . GLU A 1 84 ? 14.746 1.726 -3.476 1.00 78.00 84 GLU A C 1
ATOM 708 O O . GLU A 1 84 ? 13.900 2.344 -2.831 1.00 78.00 84 GLU A O 1
ATOM 713 N N . ASN A 1 85 ? 15.231 2.220 -4.618 1.00 83.62 85 ASN A N 1
ATOM 714 C CA . ASN A 1 85 ? 14.848 3.513 -5.182 1.00 83.62 85 ASN A CA 1
ATOM 715 C C . ASN A 1 85 ? 13.786 3.361 -6.271 1.00 83.62 85 ASN A C 1
ATOM 717 O O . ASN A 1 85 ? 13.932 2.5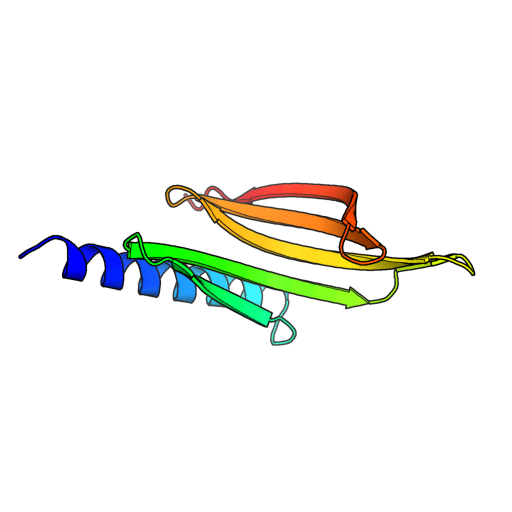47 -7.180 1.00 83.62 85 ASN A O 1
ATOM 721 N N . VAL A 1 86 ? 12.733 4.180 -6.215 1.00 86.81 86 VAL A N 1
ATOM 722 C CA . VAL A 1 86 ? 11.741 4.263 -7.296 1.00 86.81 86 VAL A CA 1
ATOM 723 C C . VAL A 1 86 ? 12.381 4.958 -8.495 1.00 86.81 86 VAL A C 1
ATOM 725 O O . VAL A 1 86 ? 12.740 6.130 -8.411 1.00 86.81 86 VAL A O 1
ATOM 728 N N . VAL A 1 87 ? 12.522 4.235 -9.602 1.00 89.38 87 VAL A N 1
ATOM 729 C CA . VAL A 1 87 ? 13.125 4.736 -10.846 1.00 89.38 87 VAL A CA 1
ATOM 730 C C . VAL A 1 87 ? 12.086 5.155 -11.879 1.00 89.38 87 VAL A C 1
ATOM 732 O O . VAL A 1 87 ? 12.367 6.022 -12.700 1.00 89.38 87 VAL A O 1
ATOM 735 N N . ALA A 1 88 ? 10.885 4.575 -11.831 1.00 88.25 88 ALA A N 1
ATOM 736 C CA . ALA A 1 88 ? 9.776 4.970 -12.690 1.00 88.25 88 ALA A CA 1
ATOM 737 C C . ALA A 1 88 ? 8.434 4.746 -11.991 1.00 88.25 88 ALA A C 1
ATOM 739 O O . ALA A 1 88 ? 8.284 3.833 -11.180 1.00 88.25 88 ALA A O 1
ATOM 740 N N . VAL A 1 89 ? 7.454 5.579 -12.328 1.00 89.62 89 VAL A N 1
ATOM 741 C CA . VAL A 1 89 ? 6.056 5.423 -11.919 1.00 89.62 89 VAL A CA 1
ATOM 742 C C . VAL A 1 89 ? 5.287 5.068 -13.178 1.00 89.62 89 VAL A C 1
ATOM 744 O O . VAL A 1 89 ? 5.260 5.855 -14.120 1.00 89.62 89 VAL A O 1
ATOM 747 N N . LEU A 1 90 ? 4.741 3.859 -13.218 1.00 88.06 90 LEU A N 1
ATOM 748 C CA . LEU A 1 90 ? 4.013 3.349 -14.375 1.00 88.06 90 LEU A CA 1
ATOM 749 C C . LEU A 1 90 ? 2.547 3.752 -14.338 1.00 88.06 90 LEU A C 1
ATOM 751 O O . LEU A 1 90 ? 1.967 4.090 -15.362 1.00 88.06 90 LEU A O 1
ATOM 755 N N . GLU A 1 91 ? 1.955 3.682 -13.151 1.00 88.19 91 GLU A N 1
ATOM 756 C CA . GLU A 1 91 ? 0.541 3.940 -12.939 1.00 88.19 91 GLU A CA 1
ATOM 757 C C . GLU A 1 91 ? 0.372 4.564 -11.562 1.00 88.19 91 GLU A C 1
ATOM 759 O O . GLU A 1 91 ? 0.972 4.124 -10.582 1.00 88.19 91 GLU A O 1
ATOM 764 N N . GLU A 1 92 ? -0.438 5.604 -11.484 1.00 85.94 92 GLU A N 1
ATOM 765 C CA . GLU A 1 92 ? -0.846 6.214 -10.231 1.00 85.94 92 GLU A CA 1
ATOM 766 C C . GLU A 1 92 ? -2.340 6.467 -10.352 1.00 85.94 92 GLU A C 1
ATOM 768 O O . GLU A 1 92 ? -2.814 7.029 -11.339 1.00 85.94 92 GLU A O 1
ATOM 773 N N . SER A 1 93 ? -3.102 5.945 -9.403 1.00 82.31 93 SER A N 1
ATOM 774 C CA . SER A 1 93 ? -4.550 6.082 -9.399 1.00 82.31 93 SER A CA 1
ATOM 775 C C . SER A 1 93 ? -5.011 6.290 -7.976 1.00 82.31 93 SER A C 1
ATOM 777 O O . SER A 1 93 ? -4.801 5.453 -7.103 1.00 82.31 93 SER A O 1
ATOM 779 N N . GLU A 1 94 ? -5.672 7.406 -7.743 1.00 78.00 94 GLU A N 1
ATOM 780 C CA . GLU A 1 94 ? -6.486 7.598 -6.556 1.00 78.00 94 GLU A CA 1
ATOM 781 C C . GLU A 1 94 ? -7.770 6.779 -6.721 1.00 78.00 94 GLU A C 1
ATOM 783 O O . GLU A 1 94 ? -8.562 6.990 -7.637 1.00 78.00 94 GLU A O 1
ATOM 788 N N . SER A 1 95 ? -7.941 5.770 -5.870 1.00 60.47 95 SER A N 1
ATOM 789 C CA . SER A 1 95 ? -9.206 5.055 -5.758 1.00 60.47 95 SER A CA 1
ATOM 790 C C . SER A 1 95 ? -10.061 5.829 -4.764 1.00 60.47 95 SER A C 1
ATOM 792 O O . SER A 1 95 ? -9.974 5.644 -3.550 1.00 60.47 95 SER A O 1
ATOM 794 N N . ILE A 1 96 ? -10.853 6.752 -5.306 1.00 52.66 96 ILE A N 1
ATOM 795 C CA . ILE A 1 96 ? -11.973 7.364 -4.599 1.00 52.66 96 ILE A CA 1
ATOM 796 C C . ILE A 1 96 ? -13.068 6.296 -4.581 1.00 52.66 96 ILE A C 1
ATOM 798 O O . ILE A 1 96 ? -13.833 6.163 -5.534 1.00 52.66 96 ILE A O 1
ATOM 802 N N . ASP A 1 97 ? -13.068 5.446 -3.560 1.00 46.53 97 ASP A N 1
ATOM 803 C CA . ASP A 1 97 ? -14.195 4.544 -3.337 1.00 46.53 97 ASP A CA 1
ATOM 804 C C . ASP A 1 97 ? -15.391 5.415 -2.918 1.00 46.53 97 ASP A C 1
ATOM 806 O O . ASP A 1 97 ? -15.386 5.993 -1.828 1.00 46.53 97 ASP A O 1
ATOM 810 N N . ASN A 1 98 ? -16.327 5.616 -3.850 1.00 38.22 98 ASN A N 1
ATOM 811 C CA . ASN A 1 98 ? -17.561 6.386 -3.672 1.00 38.22 98 ASN A CA 1
ATOM 812 C C . ASN A 1 98 ? -18.637 5.565 -2.965 1.00 38.22 98 ASN A C 1
ATOM 814 O O . ASN A 1 98 ? -18.991 4.500 -3.520 1.00 38.22 98 ASN A O 1
#

Foldseek 3Di:
DPPLVVLVVVVVVQVVVQVVVCCVVPNPQKDKDWDQDPVRDIWIKIKHWPAFPDCDVVWTWIWMWMWTDDPNWIKIWIFIDTPNDTPGTPDIDTPPPD